Protein AF-A0A2A2GZP8-F1 (afdb_monomer_lite)

Foldseek 3Di:
DDFDFDWDKDACCVPPPDPDGMDIDTGGDPVCVVVLCCQQPNDPVGDHDRDPVVVCVVCVVVVVVVVVVVVVVVVVVVD

Sequence (79 aa):
MRDSIKIRTQSRLNDNKTQTVVTVRVGPSKKHLMKAGAQEFGTAKQIARPFIRPALDYHREFILNTLVSEIRASIEKHR

Radius of gyration: 15.49 Å; chains: 1; bounding box: 30×31×38 Å

Structure (mmCIF, N/CA/C/O backbone):
data_AF-A0A2A2GZP8-F1
#
_entry.id   AF-A0A2A2GZP8-F1
#
loop_
_atom_site.group_PDB
_atom_site.id
_atom_site.type_symbol
_atom_site.label_atom_id
_atom_site.label_alt_id
_atom_site.label_comp_id
_atom_site.label_asym_id
_atom_site.label_entity_id
_atom_site.label_seq_id
_atom_site.pdbx_PDB_ins_code
_atom_site.Cartn_x
_atom_site.Cartn_y
_atom_site.Cartn_z
_atom_site.occupancy
_atom_site.B_iso_or_equiv
_atom_site.auth_seq_id
_atom_site.auth_comp_id
_atom_site.auth_asym_id
_atom_site.auth_atom_id
_atom_site.pdbx_PDB_model_num
ATOM 1 N N . MET A 1 1 ? 17.081 -6.927 -0.100 1.00 50.66 1 MET A N 1
ATOM 2 C CA . MET A 1 1 ? 16.352 -7.052 1.182 1.00 50.66 1 MET A CA 1
ATOM 3 C C . MET A 1 1 ? 14.880 -6.769 0.931 1.00 50.66 1 MET A C 1
ATOM 5 O O . MET A 1 1 ? 14.581 -5.698 0.415 1.00 50.66 1 MET A O 1
ATOM 9 N N . ARG A 1 2 ? 13.990 -7.733 1.217 1.00 53.41 2 ARG A N 1
ATOM 10 C CA . ARG A 1 2 ? 12.535 -7.508 1.232 1.00 53.41 2 ARG A CA 1
ATOM 11 C C . ARG A 1 2 ? 12.236 -6.551 2.381 1.00 53.41 2 ARG A C 1
ATOM 13 O O . ARG A 1 2 ? 12.352 -6.941 3.537 1.00 53.41 2 ARG A O 1
ATOM 20 N N . ASP A 1 3 ? 11.931 -5.302 2.065 1.00 57.34 3 ASP A N 1
ATOM 21 C CA . ASP A 1 3 ? 11.396 -4.386 3.064 1.00 57.34 3 ASP A CA 1
ATOM 22 C C . ASP A 1 3 ? 9.924 -4.739 3.294 1.00 57.34 3 ASP A C 1
ATOM 24 O O . ASP A 1 3 ? 9.205 -5.055 2.341 1.00 57.34 3 ASP A O 1
ATOM 28 N N . SER A 1 4 ? 9.480 -4.735 4.548 1.00 65.19 4 SER A N 1
ATOM 29 C CA . SER A 1 4 ? 8.072 -4.972 4.854 1.00 65.19 4 SER A CA 1
ATOM 30 C C . SER A 1 4 ? 7.251 -3.749 4.454 1.00 65.19 4 SER A C 1
ATOM 32 O O . SER A 1 4 ? 7.616 -2.610 4.755 1.00 65.19 4 SER A O 1
ATOM 34 N N . ILE A 1 5 ? 6.127 -3.977 3.773 1.00 69.50 5 ILE A N 1
ATOM 35 C CA . ILE A 1 5 ? 5.094 -2.951 3.621 1.00 69.50 5 ILE A CA 1
ATOM 36 C C . ILE A 1 5 ? 4.556 -2.680 5.026 1.00 69.50 5 ILE A C 1
ATOM 38 O O . ILE A 1 5 ? 4.134 -3.604 5.717 1.00 69.50 5 ILE A O 1
ATOM 42 N N . LYS A 1 6 ? 4.627 -1.425 5.477 1.00 73.00 6 LYS A N 1
ATOM 43 C CA . LYS A 1 6 ? 4.174 -1.029 6.814 1.00 73.00 6 LYS A CA 1
ATOM 44 C C . LYS A 1 6 ? 2.972 -0.109 6.709 1.00 73.00 6 LYS A C 1
ATOM 46 O O . LYS A 1 6 ? 2.996 0.850 5.935 1.00 73.00 6 LYS A O 1
ATOM 51 N N . ILE A 1 7 ? 1.979 -0.372 7.549 1.00 76.81 7 ILE A N 1
ATOM 52 C CA . ILE A 1 7 ? 0.912 0.577 7.856 1.00 76.81 7 ILE A CA 1
ATOM 53 C C . ILE A 1 7 ? 1.464 1.559 8.894 1.00 76.81 7 ILE A C 1
ATOM 55 O O . ILE A 1 7 ? 2.131 1.167 9.854 1.00 76.81 7 ILE A O 1
ATOM 59 N N . ARG A 1 8 ? 1.260 2.855 8.669 1.00 79.50 8 ARG A N 1
ATOM 60 C CA . ARG A 1 8 ? 1.638 3.924 9.593 1.00 79.50 8 ARG A CA 1
ATOM 61 C C . ARG A 1 8 ? 0.447 4.827 9.8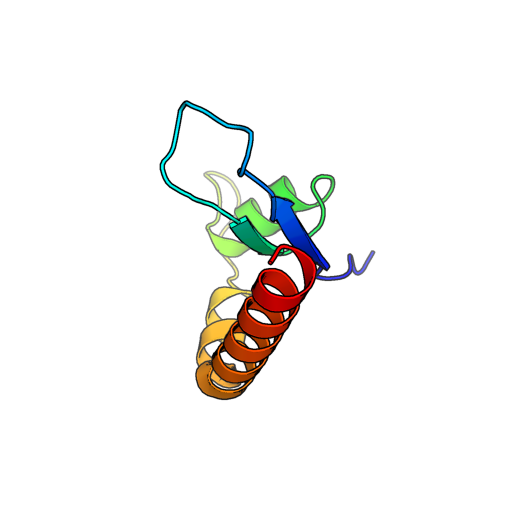14 1.00 79.50 8 ARG A C 1
ATOM 63 O O . ARG A 1 8 ? -0.082 5.387 8.855 1.00 79.50 8 ARG A O 1
ATOM 70 N N . THR A 1 9 ? 0.125 5.033 11.078 1.00 79.94 9 THR A N 1
ATOM 71 C CA . THR A 1 9 ? -0.945 5.925 11.506 1.00 79.94 9 THR A CA 1
ATOM 72 C C . THR A 1 9 ? -0.329 7.118 12.216 1.00 79.94 9 THR A C 1
ATOM 74 O O . THR A 1 9 ? 0.539 6.962 13.074 1.00 79.94 9 THR A O 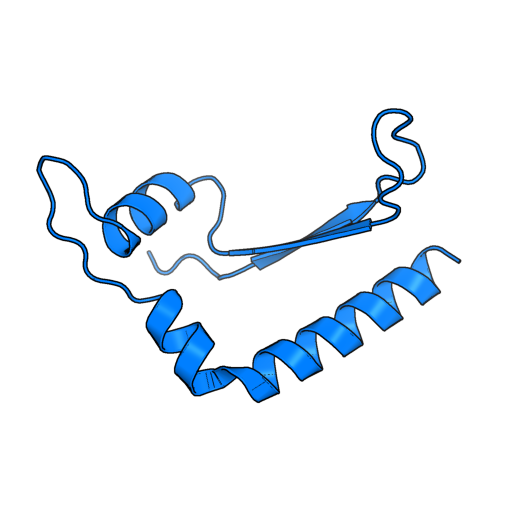1
ATOM 77 N N . GLN A 1 10 ? -0.738 8.319 11.826 1.00 80.06 10 GLN A N 1
ATOM 78 C CA . GLN A 1 10 ? -0.340 9.562 12.469 1.00 80.06 10 GLN A CA 1
ATOM 79 C C . GLN A 1 10 ? -1.603 10.287 12.924 1.00 80.06 10 GLN A C 1
ATOM 81 O O . GLN A 1 10 ? -2.425 10.659 12.087 1.00 80.06 10 GLN A O 1
ATOM 86 N N . SER A 1 11 ? -1.740 10.491 14.235 1.00 78.31 11 SER A N 1
ATOM 87 C CA . SER A 1 11 ? -2.759 11.389 14.777 1.00 78.31 11 SER A CA 1
ATOM 88 C C . SER A 1 11 ? -2.380 12.834 14.456 1.00 78.31 11 SER A C 1
ATOM 90 O O . SER A 1 11 ? -1.216 13.228 14.568 1.00 78.31 11 SER A O 1
ATOM 92 N N . ARG A 1 12 ? -3.367 13.598 14.001 1.00 79.81 12 ARG A N 1
ATOM 93 C CA . ARG A 1 12 ? -3.270 15.008 13.611 1.00 79.81 12 ARG A CA 1
ATOM 94 C C . ARG A 1 12 ? -4.214 15.878 14.450 1.00 79.81 12 ARG A C 1
ATOM 96 O O . ARG A 1 12 ? -4.385 17.044 14.137 1.00 79.81 12 ARG A O 1
ATOM 103 N N . LEU A 1 13 ? -4.760 15.343 15.550 1.00 74.12 13 LEU A N 1
ATOM 104 C CA . LEU A 1 13 ? -5.655 16.057 16.476 1.00 74.12 13 LEU A CA 1
ATOM 105 C C . LEU A 1 13 ? -5.096 17.407 16.953 1.00 74.12 13 LEU A C 1
ATOM 107 O O . LEU A 1 13 ? -5.846 18.362 17.100 1.00 74.12 13 LEU A O 1
ATOM 111 N N . ASN A 1 14 ? -3.779 17.488 17.152 1.00 71.31 14 ASN A N 1
ATOM 112 C CA . ASN A 1 14 ? -3.103 18.701 17.624 1.00 71.31 14 ASN A CA 1
ATOM 113 C C . ASN A 1 14 ? -2.541 19.566 16.478 1.00 71.31 14 ASN A C 1
ATOM 115 O O . ASN A 1 14 ? -1.767 20.491 16.724 1.00 71.31 14 ASN A O 1
ATOM 119 N N . ASP A 1 15 ? -2.841 19.234 15.219 1.00 75.75 15 ASP A N 1
ATOM 120 C CA . ASP A 1 15 ? -2.321 19.933 14.047 1.00 75.75 15 ASP A CA 1
ATOM 121 C C . ASP A 1 15 ? -3.335 20.958 13.526 1.00 75.75 15 ASP A C 1
ATOM 123 O O . ASP A 1 15 ? -4.240 20.640 12.758 1.00 75.75 15 ASP A O 1
ATOM 127 N N . ASN A 1 16 ? -3.147 22.224 13.900 1.00 73.25 16 ASN A N 1
ATOM 128 C CA . ASN A 1 16 ? -4.047 23.324 13.531 1.00 73.25 16 ASN A CA 1
ATOM 129 C C . ASN A 1 16 ? -4.023 23.684 12.030 1.00 73.25 16 ASN A C 1
ATOM 131 O O . ASN A 1 16 ? -4.734 24.593 11.606 1.00 73.25 16 ASN A O 1
ATOM 135 N N . LYS A 1 17 ? -3.189 23.022 11.215 1.00 79.25 17 LYS A N 1
ATOM 136 C CA . LYS A 1 17 ? -3.057 23.312 9.778 1.00 79.25 17 LYS A CA 1
ATOM 137 C C . LYS A 1 17 ? -4.056 22.560 8.905 1.00 79.25 17 LYS A C 1
ATOM 139 O O . LYS A 1 17 ? -4.301 22.980 7.778 1.00 79.25 17 LYS A O 1
ATOM 144 N N . THR A 1 18 ? -4.604 21.443 9.380 1.00 76.25 18 THR A N 1
ATOM 145 C CA . THR A 1 18 ? -5.494 20.587 8.585 1.00 76.25 18 THR A CA 1
ATOM 146 C C . THR A 1 18 ? -6.645 20.076 9.437 1.00 76.25 18 THR A C 1
ATOM 148 O O . THR A 1 18 ? -6.402 19.592 10.532 1.00 76.25 18 THR A O 1
ATOM 151 N N . GLN A 1 19 ? -7.874 20.045 8.908 1.00 77.62 19 GLN A N 1
ATOM 152 C CA . GLN A 1 19 ? -9.031 19.418 9.584 1.00 77.62 19 GLN A CA 1
ATOM 153 C C . GLN A 1 19 ? -8.940 17.877 9.674 1.00 77.62 19 GLN A C 1
ATOM 155 O O . GLN A 1 19 ? -9.883 17.201 10.077 1.00 77.62 19 GLN A O 1
ATOM 160 N N . THR A 1 20 ? -7.825 17.286 9.244 1.00 76.88 20 THR A N 1
ATOM 161 C CA . THR A 1 20 ? -7.624 15.837 9.266 1.00 76.88 20 THR A CA 1
ATOM 162 C C . THR A 1 20 ? -7.351 15.380 10.694 1.00 76.88 20 THR A C 1
ATOM 164 O O . THR A 1 20 ? -6.379 15.816 11.292 1.00 76.88 20 THR A O 1
ATOM 167 N N . VAL A 1 21 ? -8.161 14.460 11.221 1.00 76.94 21 VAL A N 1
ATOM 168 C CA . VAL A 1 21 ? -7.996 13.924 12.587 1.00 76.94 21 VAL A CA 1
ATOM 169 C C . VAL A 1 21 ? -6.919 12.831 12.641 1.00 76.94 21 VAL A C 1
ATOM 171 O O . VAL A 1 21 ? -6.085 12.805 13.547 1.00 76.94 21 VAL A O 1
ATOM 174 N N . VAL A 1 22 ? -6.875 11.956 11.630 1.00 77.75 22 VAL A N 1
ATOM 175 C CA . VAL A 1 22 ? -5.904 10.856 11.518 1.00 77.75 22 VAL A CA 1
ATOM 176 C C . VAL A 1 22 ? -5.475 10.679 10.063 1.00 77.75 22 VAL A C 1
ATOM 178 O O . VAL A 1 22 ? -6.290 10.737 9.147 1.00 77.75 22 VAL A O 1
ATOM 181 N N . THR A 1 23 ? -4.188 10.419 9.836 1.00 80.44 23 THR A N 1
ATOM 182 C CA . THR A 1 23 ? -3.653 10.002 8.534 1.00 80.44 23 THR A CA 1
ATOM 183 C C . THR A 1 23 ? -3.137 8.567 8.613 1.00 80.44 23 THR A C 1
ATOM 185 O O . THR A 1 23 ? -2.197 8.297 9.362 1.00 80.44 23 THR A O 1
ATOM 188 N N . VAL A 1 24 ? -3.692 7.666 7.798 1.00 75.62 24 VAL A N 1
ATOM 189 C CA . VAL A 1 24 ? -3.217 6.279 7.638 1.00 75.62 24 VAL A CA 1
ATOM 190 C C . VAL A 1 24 ? -2.492 6.151 6.296 1.00 75.62 24 VAL A C 1
ATOM 192 O O . VAL A 1 24 ? -3.002 6.581 5.264 1.00 75.62 24 VAL A O 1
ATOM 195 N N . ARG A 1 25 ? -1.277 5.595 6.295 1.00 77.81 25 ARG A N 1
ATOM 196 C CA . ARG A 1 25 ? -0.450 5.382 5.093 1.00 77.81 25 ARG A CA 1
ATOM 197 C C . ARG A 1 25 ? 0.053 3.950 5.041 1.00 77.81 25 ARG A C 1
ATOM 199 O O . ARG A 1 25 ? 0.495 3.428 6.059 1.00 77.81 25 ARG A O 1
ATOM 206 N N . VAL A 1 26 ? 0.070 3.358 3.850 1.00 74.38 26 VAL A N 1
ATOM 207 C CA . VAL A 1 26 ? 0.585 2.002 3.620 1.00 74.38 26 VAL A CA 1
ATOM 208 C C . VAL A 1 26 ? 1.660 2.054 2.544 1.00 74.38 26 VAL A C 1
ATOM 210 O O . VAL A 1 26 ? 1.450 2.635 1.483 1.00 74.38 26 VAL A O 1
ATOM 213 N N . GLY A 1 27 ? 2.838 1.497 2.824 1.00 76.88 27 GLY A N 1
ATOM 214 C CA . GLY A 1 27 ? 3.927 1.492 1.851 1.00 76.88 27 GLY A CA 1
ATOM 215 C C . GLY A 1 27 ? 5.271 1.010 2.400 1.00 76.88 27 GLY A C 1
ATOM 216 O O . GLY A 1 27 ? 5.378 0.656 3.580 1.00 76.88 27 GLY A O 1
ATOM 217 N N . PRO A 1 28 ? 6.314 0.994 1.550 1.00 82.25 28 PRO A N 1
ATOM 218 C CA . PRO A 1 28 ? 7.675 0.646 1.951 1.00 82.25 28 PRO A CA 1
ATOM 219 C C . PRO A 1 28 ? 8.226 1.630 2.991 1.00 82.25 28 PRO A C 1
ATOM 221 O O . PRO A 1 28 ? 7.704 2.732 3.197 1.00 82.25 28 PRO A O 1
ATOM 224 N N . SER A 1 29 ? 9.300 1.252 3.683 1.00 81.88 29 SER A N 1
ATOM 225 C CA . SER A 1 29 ? 9.917 2.157 4.648 1.00 81.88 29 SER A CA 1
ATOM 226 C C . SER A 1 29 ? 10.585 3.355 3.980 1.00 81.88 29 SER A C 1
ATOM 228 O O . SER A 1 29 ? 10.945 3.323 2.805 1.00 81.88 29 SER A O 1
ATOM 230 N N . LYS A 1 30 ? 10.812 4.424 4.758 1.00 81.44 30 LYS A N 1
ATOM 231 C CA . LYS A 1 30 ? 11.479 5.645 4.276 1.00 81.44 30 LYS A CA 1
ATOM 232 C C . LYS A 1 30 ? 12.822 5.349 3.592 1.00 81.44 30 LYS A C 1
ATOM 234 O O . LYS A 1 30 ? 13.154 6.005 2.613 1.00 81.44 30 LYS A O 1
ATOM 239 N N . LYS A 1 31 ? 13.557 4.333 4.066 1.00 81.94 31 LYS A N 1
ATOM 240 C CA . LYS A 1 31 ? 14.847 3.907 3.495 1.00 81.94 31 LYS A CA 1
ATOM 241 C C . LYS A 1 31 ? 14.715 3.365 2.068 1.00 81.94 31 LYS A C 1
ATOM 243 O O . LYS A 1 31 ? 15.634 3.508 1.268 1.00 81.94 31 LYS A O 1
ATOM 248 N N . HIS A 1 32 ? 13.577 2.755 1.749 1.00 84.06 32 HIS A N 1
ATOM 249 C CA . HIS A 1 32 ? 13.332 2.098 0.467 1.00 84.06 32 HIS A CA 1
ATOM 250 C C . HIS A 1 32 ? 12.319 2.837 -0.412 1.00 84.06 32 HIS A C 1
ATOM 252 O O . HIS A 1 32 ? 12.167 2.474 -1.575 1.00 84.06 32 HIS A O 1
ATOM 258 N N . LEU A 1 33 ? 11.698 3.906 0.097 1.00 84.31 33 LEU A N 1
ATOM 259 C CA . LEU A 1 33 ? 10.714 4.717 -0.620 1.00 84.31 33 LEU A CA 1
ATOM 260 C C . LEU A 1 33 ? 11.242 5.214 -1.970 1.00 84.31 33 LEU A C 1
ATOM 262 O O . LEU A 1 33 ? 10.562 5.069 -2.977 1.00 84.31 33 LEU A O 1
ATOM 266 N N . MET A 1 34 ? 12.472 5.734 -2.006 1.00 86.00 34 MET A N 1
ATOM 267 C CA . MET A 1 34 ? 13.076 6.253 -3.239 1.00 86.00 34 MET A CA 1
ATOM 268 C C . MET A 1 34 ? 13.235 5.163 -4.308 1.00 86.00 34 MET A C 1
ATOM 270 O O . MET A 1 34 ? 12.920 5.380 -5.473 1.00 86.00 34 MET A O 1
ATOM 274 N N . LYS A 1 35 ? 13.680 3.967 -3.903 1.00 87.50 35 LYS A N 1
ATOM 275 C CA . LYS A 1 35 ? 13.878 2.837 -4.822 1.00 87.50 35 LYS A CA 1
ATOM 276 C C . LYS A 1 35 ? 12.549 2.255 -5.291 1.00 87.50 35 LYS A C 1
ATOM 278 O O . LYS A 1 35 ? 12.394 1.972 -6.471 1.00 87.50 35 LYS A O 1
ATOM 283 N N . ALA A 1 36 ? 11.594 2.103 -4.376 1.00 86.00 36 ALA A N 1
ATOM 284 C CA . ALA A 1 36 ? 10.255 1.635 -4.702 1.00 86.00 36 ALA A CA 1
ATOM 285 C C . ALA A 1 36 ? 9.538 2.603 -5.651 1.00 86.00 36 ALA A C 1
ATOM 287 O O . ALA A 1 36 ? 8.934 2.153 -6.613 1.00 86.00 36 ALA A O 1
ATOM 288 N N . GLY A 1 37 ? 9.668 3.917 -5.437 1.00 88.31 37 GLY A N 1
ATOM 289 C CA . GLY A 1 37 ? 9.119 4.935 -6.333 1.00 88.31 37 GLY A CA 1
ATOM 290 C C . GLY A 1 37 ? 9.750 4.898 -7.725 1.00 88.31 37 GLY A C 1
ATOM 291 O O . GLY A 1 37 ? 9.029 4.863 -8.716 1.00 88.31 37 GLY A O 1
ATOM 292 N N . ALA A 1 38 ? 11.083 4.820 -7.807 1.00 90.56 38 ALA A N 1
ATOM 293 C CA . ALA A 1 38 ? 11.794 4.688 -9.080 1.00 90.56 38 ALA A CA 1
ATOM 294 C C . ALA A 1 38 ? 11.414 3.406 -9.840 1.00 90.56 38 ALA A C 1
ATOM 296 O O . ALA A 1 38 ? 11.291 3.424 -11.059 1.00 90.56 38 ALA A O 1
ATOM 297 N N . GLN A 1 39 ? 11.195 2.300 -9.128 1.00 91.00 39 GLN A N 1
ATOM 298 C CA . GLN A 1 39 ? 10.715 1.056 -9.725 1.00 91.00 39 GLN A CA 1
ATOM 299 C C . GLN A 1 39 ? 9.263 1.189 -10.202 1.00 91.00 39 GLN A C 1
ATOM 301 O O . GLN A 1 39 ? 8.936 0.742 -11.296 1.00 91.00 39 GLN A O 1
ATOM 306 N N . GLU A 1 40 ? 8.400 1.810 -9.400 1.00 88.94 40 GLU A N 1
ATOM 307 C CA . GLU A 1 40 ? 6.970 1.919 -9.679 1.00 88.94 40 GLU A CA 1
ATOM 308 C C . GLU A 1 40 ? 6.675 2.848 -10.860 1.00 88.94 40 GLU A C 1
ATOM 310 O O . GLU A 1 40 ? 5.852 2.508 -11.709 1.00 88.94 40 GLU A O 1
ATOM 315 N N . PHE A 1 41 ? 7.344 4.001 -10.925 1.00 90.81 41 PHE A N 1
ATOM 316 C CA . PHE A 1 41 ? 7.067 5.064 -11.899 1.00 90.81 41 PHE A CA 1
ATOM 317 C C . PHE A 1 41 ? 8.148 5.227 -12.968 1.00 90.81 41 PHE A C 1
ATOM 319 O O . PHE A 1 41 ? 7.910 5.888 -13.974 1.00 90.81 41 PHE A O 1
ATOM 326 N N . GLY A 1 42 ? 9.308 4.598 -12.789 1.00 92.50 42 GLY A N 1
ATOM 327 C CA . GLY A 1 42 ? 10.468 4.821 -13.642 1.00 92.50 42 GLY A CA 1
ATOM 328 C C . GLY A 1 42 ? 11.221 6.102 -13.284 1.00 92.50 42 GLY A C 1
ATOM 329 O O . GLY A 1 42 ? 10.829 6.890 -12.422 1.00 92.50 42 GLY A O 1
ATOM 330 N N . THR A 1 43 ? 12.352 6.297 -13.952 1.00 93.31 43 THR A N 1
ATOM 331 C CA . THR A 1 43 ? 13.160 7.522 -13.925 1.00 93.31 43 THR A CA 1
ATOM 332 C C . THR A 1 43 ? 13.719 7.772 -15.324 1.00 93.31 43 THR A C 1
ATOM 334 O O . THR A 1 43 ? 13.614 6.910 -16.192 1.00 93.31 43 THR A O 1
ATOM 337 N N . ALA A 1 44 ? 14.408 8.897 -15.536 1.00 93.81 44 ALA A N 1
ATOM 338 C CA . ALA A 1 44 ? 15.081 9.176 -16.809 1.00 93.81 44 ALA A CA 1
ATOM 339 C C . ALA A 1 44 ? 16.036 8.053 -17.275 1.00 93.81 44 ALA A C 1
ATOM 341 O O . ALA A 1 44 ? 16.281 7.916 -18.467 1.00 93.81 44 ALA A O 1
ATOM 342 N N . LYS A 1 45 ? 16.577 7.248 -16.346 1.00 93.06 45 LYS A N 1
ATOM 343 C CA . LYS A 1 45 ? 17.533 6.165 -16.639 1.00 93.06 45 LYS A CA 1
ATOM 344 C C . LYS A 1 45 ? 16.966 4.757 -16.436 1.00 93.06 45 LYS A C 1
ATOM 346 O O . LYS A 1 45 ? 17.648 3.786 -16.746 1.00 93.06 45 LYS A O 1
ATOM 351 N N . GLN A 1 46 ? 15.766 4.622 -15.875 1.00 90.81 46 GLN A N 1
ATOM 352 C CA . GLN A 1 46 ? 15.203 3.332 -15.476 1.00 90.81 46 GLN A CA 1
ATOM 353 C C . GLN A 1 46 ? 13.754 3.220 -15.938 1.00 90.81 46 GLN A C 1
ATOM 355 O O . GLN A 1 46 ? 12.918 4.041 -15.570 1.00 90.81 46 GLN A O 1
ATOM 360 N N . ILE A 1 47 ? 13.448 2.161 -16.685 1.00 93.12 47 ILE A N 1
ATOM 361 C CA . ILE A 1 47 ? 12.084 1.858 -17.124 1.00 93.12 47 ILE A CA 1
ATOM 362 C C . ILE A 1 47 ? 11.238 1.435 -15.918 1.00 93.1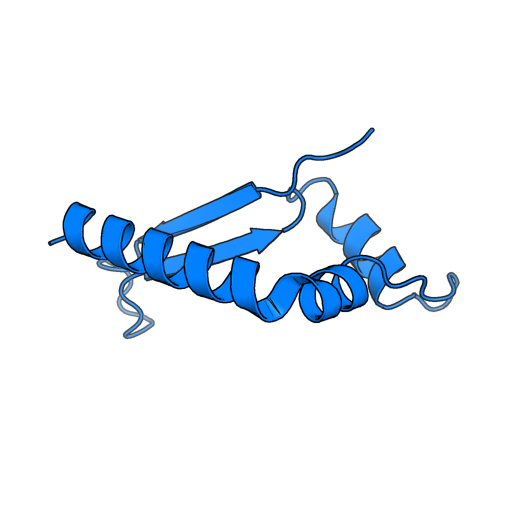2 47 ILE A C 1
ATOM 364 O O . ILE A 1 47 ? 11.683 0.651 -15.073 1.00 93.12 47 ILE A O 1
ATOM 368 N N . ALA A 1 48 ? 10.010 1.950 -15.854 1.00 93.12 48 ALA A N 1
ATOM 369 C CA . A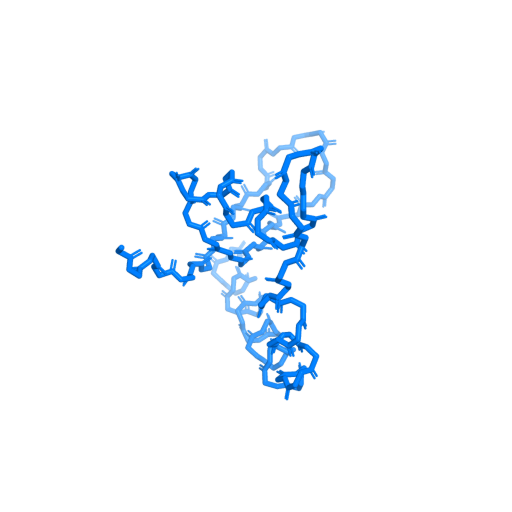LA A 1 48 ? 9.044 1.592 -14.827 1.00 93.12 48 ALA A CA 1
ATOM 370 C C . ALA A 1 48 ? 8.707 0.095 -14.891 1.00 93.12 48 ALA A C 1
ATOM 372 O O . ALA A 1 48 ? 8.392 -0.448 -15.949 1.00 93.12 48 ALA A O 1
ATOM 373 N N . ARG A 1 49 ? 8.727 -0.569 -13.739 1.00 91.56 49 ARG A N 1
ATOM 374 C CA . ARG A 1 49 ? 8.281 -1.953 -13.549 1.00 91.56 49 ARG A CA 1
ATOM 375 C C . ARG A 1 49 ? 7.337 -1.975 -12.345 1.00 91.56 49 ARG A C 1
ATOM 377 O O . ARG A 1 49 ? 7.772 -2.325 -11.242 1.00 91.56 49 ARG A O 1
ATOM 384 N N . PRO A 1 50 ? 6.075 -1.552 -12.553 1.00 89.06 50 PRO A N 1
ATOM 385 C CA . PRO A 1 50 ? 5.093 -1.404 -11.490 1.00 89.06 50 PRO A CA 1
ATOM 386 C C . PRO A 1 50 ? 4.870 -2.726 -10.764 1.00 89.06 50 PRO A C 1
ATOM 388 O O . PRO A 1 50 ? 4.706 -3.769 -11.393 1.00 89.06 50 PRO A O 1
ATOM 391 N N . PHE A 1 51 ? 4.851 -2.678 -9.440 1.00 84.81 51 PHE A N 1
ATOM 392 C CA . PHE A 1 51 ? 4.574 -3.838 -8.593 1.00 84.81 51 PHE A CA 1
ATOM 393 C C . PHE A 1 51 ? 3.551 -3.509 -7.508 1.00 84.81 51 PHE A C 1
ATOM 395 O O . PHE A 1 51 ? 2.822 -4.395 -7.075 1.00 84.81 51 PHE A O 1
ATOM 402 N N . ILE A 1 52 ? 3.459 -2.240 -7.097 1.00 81.06 52 ILE A N 1
ATOM 403 C CA . ILE A 1 52 ? 2.481 -1.783 -6.113 1.00 81.06 52 ILE A CA 1
ATOM 404 C C . ILE A 1 52 ? 1.121 -1.616 -6.783 1.00 81.06 52 ILE A C 1
ATOM 406 O O . ILE A 1 52 ? 0.158 -2.198 -6.299 1.00 81.06 52 ILE A O 1
ATOM 410 N N . ARG A 1 53 ? 1.022 -0.882 -7.902 1.00 83.75 53 ARG A N 1
ATOM 411 C CA . ARG A 1 53 ? -0.266 -0.660 -8.585 1.00 83.75 53 ARG A CA 1
ATOM 412 C C . ARG A 1 53 ? -0.967 -1.967 -8.979 1.00 83.75 53 ARG A C 1
ATOM 414 O O . ARG A 1 53 ? -2.099 -2.146 -8.542 1.00 83.75 53 ARG A O 1
ATOM 421 N N . PRO A 1 54 ? -0.302 -2.931 -9.652 1.00 87.44 54 PRO A N 1
ATOM 422 C CA . PRO A 1 54 ? -0.937 -4.211 -9.964 1.00 87.44 54 PRO A CA 1
ATOM 423 C C . PRO A 1 54 ? -1.386 -4.975 -8.712 1.00 87.44 54 PRO A C 1
ATOM 425 O O . PRO A 1 54 ? -2.469 -5.545 -8.695 1.00 87.44 54 PRO A O 1
ATOM 428 N N . ALA A 1 55 ? -0.588 -4.961 -7.638 1.00 83.12 55 ALA A N 1
ATOM 429 C CA . ALA A 1 55 ? -0.959 -5.622 -6.388 1.00 83.12 55 ALA A CA 1
ATOM 430 C C . ALA A 1 55 ? -2.173 -4.964 -5.710 1.00 83.12 55 ALA A C 1
ATOM 432 O O . ALA A 1 55 ? -2.994 -5.665 -5.120 1.00 83.12 55 ALA A O 1
ATOM 433 N N . LEU A 1 56 ? -2.302 -3.636 -5.796 1.00 80.69 56 LEU A N 1
ATOM 434 C CA . LEU A 1 56 ? -3.469 -2.916 -5.287 1.00 80.69 56 LEU A CA 1
ATOM 435 C C . LEU A 1 56 ? -4.724 -3.232 -6.107 1.00 80.69 56 LEU A C 1
ATOM 437 O O . LEU A 1 56 ? -5.788 -3.439 -5.526 1.00 80.69 56 LEU A O 1
ATOM 441 N N . ASP A 1 57 ? -4.593 -3.309 -7.430 1.00 85.62 57 ASP A N 1
ATOM 442 C CA . ASP A 1 57 ? -5.714 -3.596 -8.324 1.00 85.62 57 ASP A CA 1
ATOM 443 C C . ASP A 1 57 ? -6.217 -5.038 -8.157 1.00 85.62 57 ASP A C 1
ATOM 445 O O . ASP A 1 57 ? -7.422 -5.252 -8.023 1.00 85.62 57 ASP A O 1
ATOM 449 N N . TYR A 1 58 ? -5.315 -6.023 -8.063 1.00 88.31 58 TYR A N 1
ATOM 450 C CA . TYR A 1 58 ? -5.686 -7.434 -7.880 1.00 88.31 58 TYR A CA 1
ATOM 451 C C . TYR A 1 58 ? -6.266 -7.761 -6.498 1.00 88.31 58 TYR A C 1
ATOM 453 O O . TYR A 1 58 ? -6.963 -8.764 -6.350 1.00 88.31 58 TYR A O 1
ATOM 461 N N . HIS A 1 59 ? -5.996 -6.942 -5.478 1.00 82.50 59 HIS A N 1
ATOM 462 C CA . HIS A 1 59 ? -6.428 -7.194 -4.097 1.00 82.50 59 HIS A CA 1
ATOM 463 C C . HIS A 1 59 ? -7.319 -6.086 -3.529 1.00 82.50 59 HIS A C 1
ATOM 465 O O . HIS A 1 59 ? -7.384 -5.889 -2.313 1.00 82.50 59 HIS A O 1
ATOM 471 N N . ARG A 1 60 ? -8.017 -5.360 -4.404 1.00 84.12 60 ARG A N 1
ATOM 472 C CA . ARG A 1 60 ? -8.770 -4.151 -4.057 1.00 84.12 60 ARG A CA 1
ATOM 473 C C . ARG A 1 60 ? -9.733 -4.340 -2.887 1.00 84.12 60 ARG A C 1
ATOM 475 O O . ARG A 1 60 ? -9.697 -3.556 -1.944 1.00 84.12 60 ARG A O 1
ATOM 482 N N . GLU A 1 61 ? -10.568 -5.376 -2.924 1.00 86.62 61 GLU A N 1
ATOM 483 C CA . GLU A 1 61 ? -11.564 -5.636 -1.874 1.00 86.62 61 GLU A CA 1
ATOM 484 C C . GLU A 1 61 ? -10.914 -5.922 -0.520 1.00 86.62 61 GLU A C 1
ATOM 486 O O . GLU A 1 61 ? -11.294 -5.331 0.491 1.00 86.62 61 GLU A O 1
ATOM 491 N N . PHE A 1 62 ? -9.886 -6.773 -0.507 1.00 84.06 62 PHE A N 1
ATOM 492 C CA . PHE A 1 62 ? -9.122 -7.083 0.698 1.00 84.06 62 PHE A CA 1
ATOM 493 C C . PHE A 1 62 ? -8.532 -5.811 1.316 1.00 84.06 62 PHE A C 1
ATOM 495 O O . PHE A 1 62 ? -8.707 -5.561 2.507 1.00 84.06 62 PHE A O 1
ATOM 502 N N . ILE A 1 63 ? -7.908 -4.964 0.493 1.00 81.75 63 ILE A N 1
ATOM 503 C CA . ILE A 1 63 ? -7.298 -3.708 0.940 1.00 81.75 63 ILE A CA 1
ATOM 504 C C . ILE A 1 63 ? -8.344 -2.756 1.515 1.00 81.75 63 ILE A C 1
ATOM 506 O O . ILE A 1 63 ? -8.109 -2.173 2.572 1.00 81.75 63 ILE A O 1
ATOM 510 N N . LEU A 1 64 ? -9.490 -2.594 0.849 1.00 85.12 64 LEU A N 1
ATOM 511 C CA . LEU A 1 64 ? -10.565 -1.728 1.335 1.00 85.12 64 LEU A CA 1
ATOM 512 C C . LEU A 1 64 ? -11.114 -2.224 2.676 1.00 85.12 64 LEU A C 1
ATOM 514 O O . LEU A 1 64 ? -11.267 -1.426 3.598 1.00 85.12 64 LEU A O 1
ATOM 518 N N . ASN A 1 65 ? -11.329 -3.532 2.821 1.00 86.69 65 ASN A N 1
ATOM 519 C CA . ASN A 1 65 ? -11.794 -4.130 4.072 1.00 86.69 65 ASN A CA 1
ATOM 520 C C . ASN A 1 65 ? -10.783 -3.934 5.209 1.00 86.69 65 ASN A C 1
ATOM 522 O O . ASN A 1 65 ? -11.161 -3.514 6.306 1.00 86.69 65 ASN A O 1
ATOM 526 N N . THR A 1 66 ? -9.493 -4.164 4.946 1.00 85.31 66 THR A N 1
ATOM 527 C CA . THR A 1 66 ? -8.426 -3.886 5.917 1.00 85.31 66 THR A CA 1
ATOM 528 C C . THR A 1 66 ? -8.394 -2.406 6.289 1.00 85.31 66 THR A C 1
ATOM 530 O O . THR A 1 66 ? -8.339 -2.077 7.470 1.00 85.31 66 THR A O 1
ATOM 533 N N . LEU A 1 67 ? -8.488 -1.500 5.311 1.00 82.12 67 LEU A N 1
ATOM 534 C CA . LEU A 1 67 ? -8.454 -0.059 5.554 1.00 82.12 67 LEU A CA 1
ATOM 535 C C . LEU A 1 67 ? -9.631 0.398 6.425 1.00 82.12 67 LEU A C 1
ATOM 537 O O . LEU A 1 67 ? -9.431 1.162 7.365 1.00 82.12 67 LEU A O 1
ATOM 541 N N . VAL A 1 68 ? -10.844 -0.088 6.150 1.00 87.44 68 VAL A N 1
ATOM 542 C CA . VAL A 1 68 ? -12.033 0.209 6.962 1.00 87.44 68 VAL A CA 1
ATOM 543 C C . VAL A 1 68 ? -11.846 -0.279 8.398 1.00 87.44 68 VAL A C 1
ATOM 545 O O . VAL A 1 68 ? -12.148 0.463 9.333 1.00 87.44 68 VAL A O 1
ATOM 548 N N . SER A 1 69 ? -11.324 -1.495 8.584 1.00 88.38 69 SER A N 1
ATOM 549 C CA . SER A 1 69 ? -11.047 -2.053 9.912 1.00 88.38 69 SER A CA 1
ATOM 550 C C . SER A 1 69 ? -10.031 -1.210 10.688 1.00 88.38 69 SER A C 1
ATOM 552 O O . SER A 1 69 ? -10.275 -0.853 11.838 1.00 88.38 69 SER A O 1
ATOM 554 N N . GLU A 1 70 ? -8.921 -0.835 10.050 1.00 83.88 70 GLU A N 1
ATOM 555 C CA . GLU A 1 70 ? -7.867 -0.012 10.657 1.00 83.88 70 GLU A CA 1
ATOM 556 C C . GLU A 1 70 ? -8.352 1.403 10.993 1.00 83.88 70 GLU A C 1
ATOM 558 O O . GLU A 1 70 ? -8.027 1.940 12.052 1.00 83.88 70 GLU A O 1
ATOM 563 N N . ILE A 1 71 ? -9.162 2.017 10.123 1.00 83.00 71 ILE A N 1
ATOM 564 C CA . ILE A 1 71 ? -9.756 3.332 10.388 1.00 83.00 71 ILE A CA 1
ATOM 565 C C . ILE A 1 71 ? -10.700 3.252 11.588 1.00 83.00 71 ILE A C 1
ATOM 567 O O . ILE A 1 71 ? -10.587 4.084 12.484 1.00 83.00 71 ILE A O 1
ATOM 571 N N . ARG A 1 72 ? -11.591 2.253 11.644 1.00 87.00 72 ARG A N 1
ATOM 572 C CA . ARG A 1 72 ? -12.505 2.060 12.784 1.00 87.00 72 ARG A CA 1
ATOM 573 C C . ARG A 1 72 ? -11.736 1.879 14.089 1.00 87.00 72 ARG A C 1
ATOM 575 O O . ARG A 1 72 ? -11.964 2.643 15.022 1.00 87.00 72 ARG A O 1
ATOM 582 N N . ALA A 1 73 ? -10.767 0.964 14.111 1.00 85.75 73 ALA A N 1
ATOM 583 C CA . ALA A 1 73 ? -9.909 0.735 15.272 1.00 85.75 73 ALA A CA 1
ATOM 584 C C . ALA A 1 73 ? -9.140 2.003 15.684 1.00 85.75 73 ALA A C 1
ATOM 586 O O . ALA A 1 73 ? -9.004 2.309 16.868 1.00 85.75 73 ALA A O 1
ATOM 587 N N . SER A 1 74 ? -8.652 2.781 14.713 1.00 77.81 74 SER A N 1
ATOM 588 C CA . SER A 1 74 ? -7.968 4.041 14.997 1.00 77.81 74 SER A CA 1
ATOM 589 C C . SER A 1 74 ? -8.909 5.104 15.558 1.00 77.81 74 SER A C 1
ATOM 591 O O . SER A 1 74 ? -8.473 5.861 16.421 1.00 77.81 74 SER A O 1
ATOM 593 N N . ILE A 1 75 ? -10.149 5.202 15.073 1.00 81.88 75 ILE A N 1
ATOM 594 C CA . ILE A 1 75 ? -11.142 6.142 15.606 1.00 81.88 75 ILE A CA 1
ATOM 595 C C . ILE A 1 75 ? -11.502 5.746 17.036 1.00 81.88 75 ILE A C 1
ATOM 597 O O . ILE A 1 75 ? -11.430 6.595 17.913 1.00 81.88 75 ILE A O 1
ATOM 601 N N . GLU A 1 76 ? -11.808 4.472 17.292 1.00 85.31 76 GLU A N 1
ATOM 602 C CA . GLU A 1 76 ? -12.124 3.978 18.640 1.00 85.31 76 GLU A CA 1
ATOM 603 C C . GLU A 1 76 ? -10.992 4.236 19.634 1.00 85.31 76 GLU A C 1
ATOM 605 O O . GLU A 1 76 ? -11.246 4.636 20.763 1.00 85.31 76 GLU A O 1
ATOM 610 N N . LYS A 1 77 ? -9.736 4.078 19.207 1.00 80.69 77 LYS A N 1
ATOM 611 C CA . LYS A 1 77 ? -8.567 4.336 20.056 1.00 80.69 77 LYS A CA 1
ATOM 612 C C . LYS A 1 77 ? -8.375 5.815 20.429 1.00 80.69 77 LYS A C 1
ATOM 614 O O . LYS A 1 77 ? -7.728 6.092 21.435 1.00 80.69 77 LYS A O 1
ATOM 619 N N . HIS A 1 78 ? -8.837 6.746 19.595 1.00 70.31 78 HIS A N 1
ATOM 620 C CA . HIS A 1 78 ? -8.640 8.193 19.781 1.00 70.31 78 HIS A CA 1
ATOM 621 C C . HIS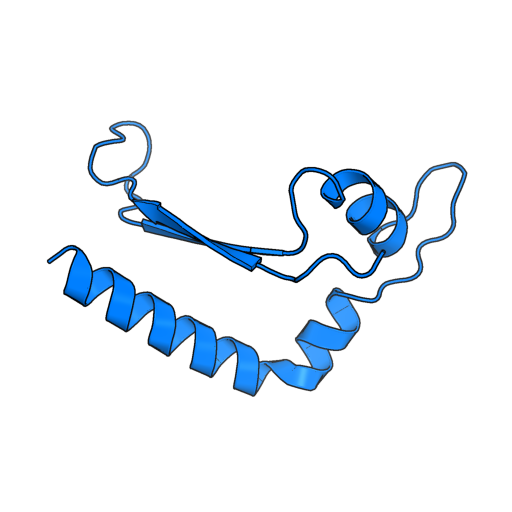 A 1 78 ? -9.944 8.94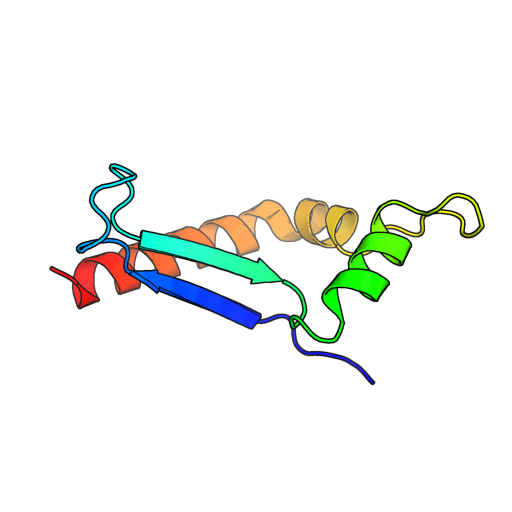1 20.106 1.00 70.31 78 HIS A C 1
ATOM 623 O O . HIS A 1 78 ? -9.956 10.172 20.061 1.00 70.31 78 HIS A O 1
ATOM 629 N N . ARG A 1 79 ? -11.025 8.205 20.376 1.00 62.66 79 ARG A N 1
ATOM 630 C CA . ARG A 1 79 ? -12.296 8.720 20.884 1.00 62.66 79 ARG A CA 1
ATOM 631 C C . ARG A 1 79 ? -12.238 8.831 22.403 1.00 62.66 79 ARG A C 1
ATOM 633 O O . ARG A 1 79 ? -12.859 9.787 22.911 1.00 62.66 79 ARG A O 1
#

Secondary structure (DSSP, 8-state):
--PPPEEEEEE-TT-TT-S-SEEEEEES-HHHHHHHHHHHH-BTTB----SHHHHHHHTHHHHHHHHHHHHHHHHHHT-

pLDDT: mean 81.4, std 8.5, range [50.66, 93.81]